Protein AF-A0A0S8APX7-F1 (afdb_monomer_lite)

pLDDT: mean 86.24, std 13.4, range [35.75, 97.31]

Structure (mmCIF, N/CA/C/O backbone):
data_AF-A0A0S8APX7-F1
#
_entry.id   AF-A0A0S8APX7-F1
#
loop_
_atom_site.group_PDB
_atom_site.id
_atom_site.type_symbol
_atom_site.label_atom_id
_atom_site.label_alt_id
_atom_site.label_comp_id
_atom_site.label_asym_id
_atom_site.label_entity_id
_atom_site.label_seq_id
_atom_site.pdbx_PDB_ins_code
_atom_site.Cartn_x
_atom_site.Cartn_y
_atom_site.Cartn_z
_atom_site.occupancy
_atom_site.B_iso_or_equiv
_atom_site.auth_seq_id
_atom_site.auth_comp_id
_atom_site.auth_asym_id
_atom_site.auth_atom_id
_atom_site.pdbx_PDB_model_num
ATOM 1 N N . MET A 1 1 ? -35.422 22.489 63.980 1.00 46.44 1 MET A N 1
ATOM 2 C CA . MET A 1 1 ? -34.048 22.513 63.431 1.00 46.44 1 MET A CA 1
ATOM 3 C C . MET A 1 1 ? -33.989 21.563 62.227 1.00 46.44 1 MET A C 1
ATOM 5 O O . MET A 1 1 ? -33.905 20.361 62.420 1.00 46.44 1 MET A O 1
ATOM 9 N N . LYS A 1 2 ? -34.169 22.060 60.991 1.00 53.81 2 LYS A N 1
ATOM 10 C CA . LYS A 1 2 ? -34.136 21.257 59.746 1.00 53.81 2 LYS A CA 1
ATOM 11 C C . LYS A 1 2 ? -32.898 21.660 58.933 1.00 53.81 2 LYS A C 1
ATOM 13 O O . LYS A 1 2 ? -32.970 22.562 58.115 1.00 53.81 2 LYS A O 1
ATOM 18 N N . ILE A 1 3 ? -31.761 21.029 59.223 1.00 56.72 3 ILE A N 1
ATOM 19 C CA . ILE A 1 3 ? -30.477 21.218 58.523 1.00 56.72 3 ILE A CA 1
ATOM 20 C C . ILE A 1 3 ? -29.998 19.967 57.713 1.00 56.72 3 ILE A C 1
ATOM 22 O O . ILE A 1 3 ? -29.084 20.116 56.905 1.00 56.72 3 ILE A O 1
ATOM 26 N N . PRO A 1 4 ? -30.582 18.740 57.793 1.00 55.66 4 PRO A N 1
ATOM 27 C CA . PRO A 1 4 ? -29.951 17.562 57.170 1.00 55.66 4 PRO A CA 1
ATOM 28 C C . PRO A 1 4 ? -30.129 17.468 55.642 1.00 55.66 4 PRO A C 1
ATOM 30 O O . PRO A 1 4 ? -29.375 16.765 54.967 1.00 55.66 4 PRO A O 1
ATOM 33 N N . THR A 1 5 ? -31.102 18.177 55.066 1.00 59.00 5 THR A N 1
ATOM 34 C CA . THR A 1 5 ? -31.435 18.083 53.636 1.00 59.00 5 THR A CA 1
ATOM 35 C C . THR A 1 5 ? -30.428 18.800 52.739 1.00 59.00 5 THR A C 1
ATOM 37 O O . THR A 1 5 ? -30.063 18.256 51.701 1.00 59.00 5 THR A O 1
ATOM 40 N N . LEU A 1 6 ? -29.904 19.963 53.142 1.00 55.81 6 LEU A N 1
ATOM 41 C CA . LEU A 1 6 ? -28.978 20.744 52.306 1.00 55.81 6 LEU A CA 1
ATOM 42 C C . LEU A 1 6 ? -27.609 20.063 52.125 1.00 55.81 6 LEU A C 1
ATOM 44 O O . LEU A 1 6 ? -27.054 20.069 51.029 1.00 55.81 6 LEU A O 1
ATOM 48 N N . ILE A 1 7 ? -27.084 19.426 53.179 1.00 59.97 7 ILE A N 1
ATOM 49 C CA . ILE A 1 7 ? -25.790 18.720 53.144 1.00 59.97 7 ILE A CA 1
ATOM 50 C C . ILE A 1 7 ? -25.885 17.467 52.261 1.00 59.97 7 ILE A C 1
ATOM 52 O O . ILE A 1 7 ? -24.987 17.183 51.468 1.00 59.97 7 ILE A O 1
ATOM 56 N N . THR A 1 8 ? -26.996 16.735 52.364 1.00 62.19 8 THR A N 1
ATOM 57 C CA . THR A 1 8 ? -27.256 15.525 51.571 1.00 62.19 8 THR A CA 1
ATOM 58 C C . THR A 1 8 ? -27.483 15.862 50.095 1.00 62.19 8 THR A C 1
ATOM 60 O O . THR A 1 8 ? -26.929 15.203 49.220 1.00 62.19 8 THR A O 1
ATOM 63 N N . MET A 1 9 ? -28.206 16.948 49.810 1.00 62.31 9 MET A N 1
ATOM 64 C CA . MET A 1 9 ? -28.468 17.422 48.448 1.00 62.31 9 MET A CA 1
ATOM 65 C C . MET A 1 9 ? -27.189 17.894 47.740 1.00 62.31 9 MET A C 1
ATOM 67 O O . MET A 1 9 ? -26.979 17.565 46.576 1.00 62.31 9 MET A O 1
ATOM 71 N N . ASN A 1 10 ? -26.277 18.563 48.456 1.00 70.50 10 ASN A N 1
ATOM 72 C CA . ASN A 1 10 ? -24.983 18.980 47.906 1.00 70.50 10 ASN A CA 1
ATOM 73 C C . ASN A 1 10 ? -24.053 17.778 47.625 1.00 70.50 10 ASN A C 1
ATOM 75 O O . ASN A 1 10 ? -23.289 17.780 46.665 1.00 70.50 10 ASN A O 1
ATOM 79 N N . ARG A 1 11 ? -24.142 16.704 48.424 1.00 75.19 11 ARG A N 1
ATOM 80 C CA . ARG A 1 11 ? -23.419 15.442 48.167 1.00 75.19 11 ARG A CA 1
ATOM 81 C C . ARG A 1 11 ? -23.955 14.717 46.934 1.00 75.19 11 ARG A C 1
ATOM 83 O O . ARG A 1 11 ? -23.158 14.293 46.104 1.00 75.19 11 ARG A O 1
ATOM 90 N N . ILE A 1 12 ? -25.276 14.624 46.791 1.00 80.31 12 ILE A N 1
ATOM 91 C CA . ILE A 1 12 ? -25.922 14.012 45.620 1.00 80.31 12 ILE A CA 1
ATOM 92 C C . ILE A 1 12 ? -25.586 14.804 44.353 1.00 80.31 12 ILE A C 1
ATOM 94 O O . ILE A 1 12 ? -25.208 14.208 43.349 1.00 80.31 12 ILE A O 1
ATOM 98 N N . TYR A 1 13 ? -25.634 16.137 44.417 1.00 85.00 13 TYR A N 1
ATOM 99 C CA . TYR A 1 13 ? -25.268 16.998 43.293 1.00 85.00 13 TYR A CA 1
ATOM 100 C C . TYR A 1 13 ? -23.803 16.812 42.879 1.00 85.00 13 TYR A C 1
ATOM 102 O O . TYR A 1 13 ? -23.513 16.645 41.699 1.00 85.00 13 TYR A O 1
ATOM 110 N N . ARG A 1 14 ? -22.871 16.748 43.841 1.00 84.12 14 ARG A N 1
ATOM 111 C CA . ARG A 1 14 ? -21.448 16.489 43.553 1.00 84.12 14 ARG A CA 1
ATOM 112 C C . ARG A 1 14 ? -21.227 15.120 42.911 1.00 84.12 14 ARG A C 1
ATOM 114 O O . ARG A 1 14 ? -20.452 15.030 41.968 1.00 84.12 14 ARG A O 1
ATOM 121 N N . ILE A 1 15 ? -21.918 14.080 43.381 1.00 87.88 15 ILE A N 1
ATOM 122 C CA . ILE A 1 15 ? -21.844 12.740 42.778 1.00 87.88 15 ILE A CA 1
ATOM 123 C C . ILE A 1 15 ? -22.405 12.768 41.351 1.00 87.88 15 ILE A C 1
ATOM 125 O O . ILE A 1 15 ? -21.762 12.255 40.442 1.00 87.88 15 ILE A O 1
ATOM 129 N N . ALA A 1 16 ? -23.551 13.416 41.131 1.00 88.19 16 ALA A N 1
ATOM 130 C CA . ALA A 1 16 ? -24.155 13.540 39.806 1.00 88.19 16 ALA A CA 1
ATOM 131 C C . ALA A 1 16 ? -23.246 14.295 38.820 1.00 88.19 16 ALA A C 1
ATOM 133 O O . ALA A 1 16 ? -23.085 13.856 37.685 1.00 88.19 16 ALA A O 1
ATOM 134 N N . VAL A 1 17 ? -22.598 15.378 39.263 1.00 90.00 17 VAL A N 1
ATOM 135 C CA . VAL A 1 17 ? -21.632 16.130 38.446 1.00 90.00 17 VAL A CA 1
ATOM 136 C C . VAL A 1 17 ? -20.416 15.270 38.097 1.00 90.00 17 VAL A C 1
ATOM 138 O O . VAL A 1 17 ? -20.009 15.274 36.942 1.00 90.00 17 VAL A O 1
ATOM 141 N N . ILE A 1 18 ? -19.873 14.501 39.049 1.00 91.31 18 ILE A N 1
ATOM 142 C CA . ILE A 1 18 ? -18.735 13.595 38.802 1.00 91.31 18 ILE A CA 1
ATOM 143 C C . ILE A 1 18 ? -19.106 12.492 37.802 1.00 91.31 18 ILE A C 1
ATOM 145 O O . ILE A 1 18 ? -18.324 12.178 36.909 1.00 91.31 18 ILE A O 1
ATOM 149 N N . LEU A 1 19 ? -20.298 11.905 37.931 1.00 91.50 19 LEU A N 1
ATOM 150 C CA . LEU A 1 19 ? -20.764 10.868 37.007 1.00 91.50 19 LEU A CA 1
ATOM 151 C C . LEU A 1 19 ? -21.004 11.432 35.603 1.00 91.50 19 LEU A C 1
ATOM 153 O O . LEU A 1 19 ? -20.633 10.797 34.618 1.00 91.50 19 LEU A O 1
ATOM 157 N N . TYR A 1 20 ? -21.571 12.636 35.508 1.00 90.81 20 TYR A N 1
ATOM 158 C CA . TYR A 1 20 ? -21.779 13.319 34.234 1.00 90.81 20 TYR A CA 1
ATOM 159 C C . TYR A 1 20 ? -20.450 13.655 33.547 1.00 90.81 20 TYR A C 1
ATOM 161 O O . TYR A 1 20 ? -20.277 13.353 32.369 1.00 90.81 20 TYR A O 1
ATOM 169 N N . THR A 1 21 ? -19.478 14.221 34.270 1.00 84.75 21 THR A N 1
ATOM 170 C CA . THR A 1 21 ? -18.165 14.538 33.689 1.00 84.75 21 THR A CA 1
ATOM 171 C C . THR A 1 21 ? -17.403 13.282 33.279 1.00 84.75 21 THR A C 1
ATOM 173 O O . THR A 1 21 ? -16.819 13.267 32.198 1.00 84.75 21 THR A O 1
ATOM 176 N N . ALA A 1 22 ? -17.456 12.208 34.071 1.00 85.88 22 ALA A N 1
ATOM 177 C CA . ALA A 1 22 ? -16.856 10.926 33.704 1.00 85.88 22 ALA A CA 1
ATOM 178 C C . ALA A 1 22 ? -17.486 10.332 32.431 1.00 85.88 22 ALA A C 1
ATOM 180 O O . ALA A 1 22 ? -16.761 9.853 31.560 1.00 85.88 22 ALA A O 1
ATOM 181 N N . ALA A 1 23 ? -18.813 10.416 32.283 1.00 84.94 23 ALA A N 1
ATOM 182 C CA . ALA A 1 23 ? -19.510 9.960 31.081 1.00 84.94 23 ALA A CA 1
ATOM 183 C C . ALA A 1 23 ? -19.113 10.776 29.840 1.00 84.94 23 ALA A C 1
ATOM 185 O O . ALA A 1 23 ? -18.864 10.203 28.781 1.00 84.94 23 ALA A O 1
ATOM 186 N N . VAL A 1 24 ? -18.986 12.100 29.974 1.00 83.19 24 VAL A N 1
ATOM 187 C CA . VAL A 1 24 ? -18.529 12.972 28.882 1.00 83.19 24 VAL A CA 1
ATOM 188 C C . VAL A 1 24 ? -17.085 12.642 28.483 1.00 83.19 24 VAL A C 1
ATOM 190 O O . VAL A 1 24 ? -16.811 12.480 27.300 1.00 83.19 24 VAL A O 1
ATOM 193 N N . ILE A 1 25 ? -16.171 12.458 29.442 1.00 81.94 25 ILE A N 1
ATOM 194 C CA . ILE A 1 25 ? -14.769 12.086 29.163 1.00 81.94 25 ILE A CA 1
ATOM 195 C C . ILE A 1 25 ? -14.677 10.713 28.475 1.00 81.94 25 ILE A C 1
ATOM 197 O O . ILE A 1 25 ? -13.894 10.542 27.538 1.00 81.94 25 ILE A O 1
ATOM 201 N N . ALA A 1 26 ? -15.503 9.747 28.885 1.00 76.88 26 ALA A N 1
ATOM 202 C CA . ALA A 1 26 ? -15.548 8.426 28.260 1.00 76.88 26 ALA A CA 1
ATOM 203 C C . ALA A 1 26 ? -16.015 8.490 26.792 1.00 76.88 26 ALA A C 1
ATOM 205 O O . ALA A 1 26 ? -15.466 7.783 25.950 1.00 76.88 26 ALA A O 1
ATOM 206 N N . LEU A 1 27 ? -16.960 9.380 26.464 1.00 72.06 27 LEU A N 1
ATOM 207 C CA . LEU A 1 27 ? -17.417 9.599 25.085 1.00 72.06 27 LEU A CA 1
ATOM 208 C C . LEU A 1 27 ? -16.327 10.204 24.185 1.00 72.06 27 LEU A C 1
ATOM 210 O O . LEU A 1 27 ? -16.259 9.860 23.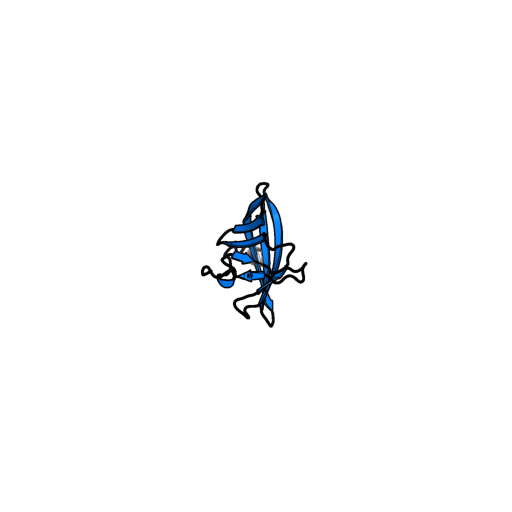009 1.00 72.06 27 LEU A O 1
ATOM 214 N N . PHE A 1 28 ? -15.440 11.043 24.729 1.00 64.75 28 PHE A N 1
ATOM 215 C CA . PHE A 1 28 ? -14.295 11.594 23.988 1.00 64.75 28 PHE A CA 1
ATOM 216 C C . PHE A 1 28 ? -13.119 10.616 23.839 1.00 64.75 28 PHE A C 1
ATOM 218 O O . PHE A 1 28 ? -12.204 10.883 23.065 1.00 64.75 28 PHE A O 1
ATOM 225 N N . SER A 1 29 ? -13.133 9.486 24.553 1.00 59.06 29 SER A N 1
ATOM 226 C CA . SER A 1 29 ? -12.035 8.507 24.545 1.00 59.06 29 SER A CA 1
ATOM 227 C C . SER A 1 29 ? -12.190 7.409 23.485 1.00 59.06 29 SER A C 1
ATOM 229 O O . SER A 1 29 ? -11.312 6.557 23.365 1.00 59.06 29 SER A O 1
ATOM 231 N N . PHE A 1 30 ? -13.253 7.438 22.672 1.00 56.88 30 PHE A N 1
ATOM 232 C CA . PHE A 1 30 ? -13.340 6.654 21.432 1.00 56.88 30 PHE A CA 1
ATOM 233 C C . PHE A 1 30 ? -12.461 7.293 20.342 1.00 56.88 30 PHE A C 1
ATOM 235 O O . PHE A 1 30 ? -12.930 7.716 19.289 1.00 56.88 30 PHE A O 1
ATOM 242 N N . GLY A 1 31 ? -11.163 7.414 20.624 1.00 55.28 31 GLY A N 1
ATOM 243 C CA . GLY A 1 31 ? -10.168 7.757 19.618 1.00 55.28 31 GLY A CA 1
ATOM 244 C C . GLY A 1 31 ? -9.984 6.571 18.680 1.00 55.28 31 GLY A C 1
ATOM 245 O O . GLY A 1 31 ? -9.817 5.443 19.143 1.00 55.28 31 GLY A O 1
ATOM 246 N N . CYS A 1 32 ? -10.038 6.821 17.370 1.00 59.53 32 CYS A N 1
ATOM 247 C CA . CYS A 1 32 ? -9.727 5.829 16.346 1.00 59.53 32 CYS A CA 1
ATOM 248 C C . CYS A 1 32 ? -8.413 5.121 16.693 1.00 59.53 32 CYS A C 1
ATOM 250 O O . CYS A 1 32 ? -7.363 5.760 16.792 1.00 59.53 32 CYS A O 1
ATOM 252 N N . ALA A 1 33 ? -8.470 3.804 16.885 1.00 65.88 33 ALA A N 1
ATOM 253 C CA . ALA A 1 33 ? -7.264 3.000 16.968 1.00 65.88 33 ALA A CA 1
ATOM 254 C C . ALA A 1 33 ? -6.506 3.161 15.644 1.00 65.88 33 ALA A C 1
ATOM 256 O O . ALA A 1 33 ? -7.073 2.918 14.578 1.00 65.88 33 ALA A O 1
ATOM 257 N N . ARG A 1 34 ? -5.247 3.610 15.708 1.00 74.94 34 ARG A N 1
ATOM 258 C CA . ARG A 1 34 ? -4.367 3.597 14.536 1.00 74.94 34 ARG A CA 1
ATOM 259 C C . ARG A 1 34 ? -4.101 2.144 14.182 1.00 74.94 34 ARG A C 1
ATOM 261 O O . ARG A 1 34 ? -3.628 1.390 15.030 1.00 74.94 34 ARG A O 1
ATOM 268 N N . ASN A 1 35 ? -4.425 1.771 12.953 1.00 83.44 35 ASN A N 1
ATOM 269 C CA . ASN A 1 35 ? -4.120 0.452 12.432 1.00 83.44 35 ASN A CA 1
ATOM 270 C C . ASN A 1 35 ? -2.884 0.566 11.545 1.00 83.44 35 ASN A C 1
ATOM 272 O O . ASN A 1 35 ? -2.897 1.315 10.576 1.00 83.44 35 ASN A O 1
ATOM 276 N N . THR A 1 36 ? -1.821 -0.153 11.873 1.00 88.38 36 THR A N 1
ATOM 277 C CA . THR A 1 36 ? -0.597 -0.209 11.057 1.00 88.38 36 THR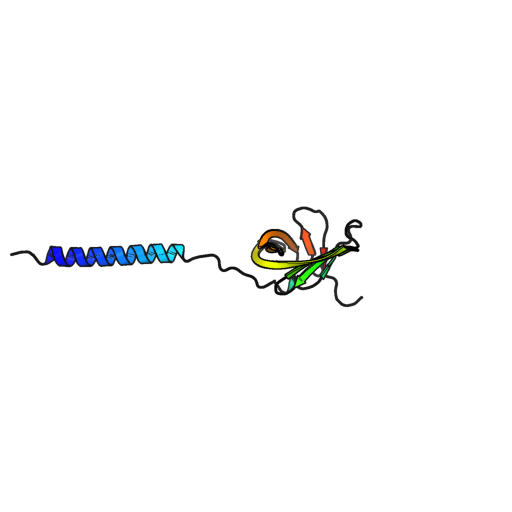 A CA 1
ATOM 278 C C . THR A 1 36 ? -0.377 -1.581 10.439 1.00 88.38 36 THR A C 1
ATOM 280 O O . THR A 1 36 ? 0.580 -1.755 9.694 1.00 88.38 36 THR A O 1
ATOM 283 N N . ASP A 1 37 ? -1.250 -2.546 10.728 1.00 93.31 37 ASP A N 1
ATOM 284 C CA . ASP A 1 37 ? -1.101 -3.908 10.241 1.00 93.31 37 ASP A CA 1
ATOM 285 C C . ASP A 1 37 ? -1.507 -3.961 8.770 1.00 93.31 37 ASP A C 1
ATOM 287 O O . ASP A 1 37 ? -2.690 -3.877 8.419 1.00 93.31 37 ASP A O 1
ATOM 291 N N . VAL A 1 38 ? -0.504 -4.080 7.898 1.00 95.81 38 VAL A N 1
ATOM 292 C CA . VAL A 1 38 ? -0.723 -4.196 6.457 1.00 95.81 38 VAL A CA 1
ATOM 293 C C . VAL A 1 38 ? -1.478 -5.496 6.156 1.00 95.81 38 VAL A C 1
ATOM 295 O O . VAL A 1 38 ? -0.996 -6.575 6.513 1.00 95.81 38 VAL A O 1
ATOM 298 N N . PRO A 1 39 ? -2.647 -5.426 5.488 1.00 95.06 39 PRO A N 1
ATOM 299 C CA . PRO A 1 39 ? -3.412 -6.608 5.106 1.00 95.06 39 PRO A CA 1
ATOM 300 C C . PRO A 1 39 ? -2.579 -7.591 4.279 1.00 95.06 39 PRO A C 1
ATOM 302 O O . PRO A 1 39 ? -1.874 -7.197 3.347 1.00 95.06 39 PRO A O 1
ATOM 305 N N . ALA A 1 40 ? -2.680 -8.882 4.600 1.00 94.69 40 ALA A N 1
ATOM 306 C CA . ALA A 1 40 ? -1.852 -9.928 3.999 1.00 94.69 40 ALA A CA 1
ATOM 307 C C . ALA A 1 40 ? -2.008 -10.008 2.471 1.00 94.69 40 ALA A C 1
ATOM 309 O O . ALA A 1 40 ? -1.050 -10.314 1.757 1.00 94.69 40 ALA A O 1
ATOM 310 N N . GLU A 1 41 ? -3.197 -9.694 1.958 1.00 94.12 41 GLU A N 1
ATOM 311 C CA . GLU A 1 41 ? -3.477 -9.628 0.528 1.00 94.12 41 GLU A CA 1
ATOM 312 C C . GLU A 1 41 ? -2.612 -8.587 -0.206 1.00 94.12 41 GLU A C 1
ATOM 314 O O . GLU A 1 41 ? -2.217 -8.828 -1.351 1.00 94.12 41 GLU A O 1
ATOM 319 N N . LEU A 1 42 ? -2.237 -7.490 0.463 1.00 96.06 42 LEU A N 1
ATOM 320 C CA . LEU A 1 42 ? -1.450 -6.394 -0.109 1.00 96.06 42 LEU A CA 1
ATOM 321 C C . LEU A 1 42 ? 0.060 -6.638 -0.051 1.00 96.06 42 LEU A C 1
ATOM 323 O O . LEU A 1 42 ? 0.780 -6.090 -0.883 1.00 96.06 42 LEU A O 1
ATOM 327 N N . LEU A 1 43 ? 0.538 -7.474 0.876 1.00 95.88 43 LEU A N 1
ATOM 328 C CA . LEU A 1 43 ? 1.969 -7.731 1.067 1.00 95.88 43 LEU A CA 1
ATOM 329 C C . LEU A 1 43 ? 2.642 -8.244 -0.209 1.00 95.88 43 LEU A C 1
ATOM 331 O O . LEU A 1 43 ? 2.158 -9.201 -0.814 1.00 95.88 43 LEU A O 1
ATOM 335 N N . GLY A 1 44 ? 3.782 -7.666 -0.578 1.00 95.25 44 GLY A N 1
ATOM 336 C CA . GLY A 1 44 ? 4.569 -8.037 -1.754 1.00 95.25 44 GLY A CA 1
ATOM 337 C C . GLY A 1 44 ? 4.664 -6.926 -2.798 1.00 95.25 44 GLY A C 1
ATOM 338 O O . GLY A 1 44 ? 4.344 -5.768 -2.535 1.00 95.25 44 GLY A O 1
ATOM 339 N N . VAL A 1 45 ? 5.135 -7.291 -3.993 1.00 96.06 45 VAL A N 1
ATOM 340 C CA . VAL A 1 45 ? 5.452 -6.352 -5.078 1.00 96.06 45 VAL A CA 1
ATOM 341 C C . VAL A 1 45 ? 4.346 -6.337 -6.126 1.00 96.06 45 VAL A C 1
ATOM 343 O O . VAL A 1 45 ? 3.877 -7.381 -6.576 1.00 96.06 45 VAL A O 1
ATOM 346 N N . TRP A 1 46 ? 3.985 -5.139 -6.562 1.00 95.94 46 TRP A N 1
ATOM 347 C CA . TRP A 1 46 ? 2.950 -4.853 -7.541 1.00 95.94 46 TRP A CA 1
ATOM 348 C C . TRP A 1 46 ? 3.542 -4.101 -8.728 1.00 95.94 46 TRP A C 1
ATOM 350 O O . TRP A 1 46 ? 4.295 -3.137 -8.564 1.00 95.94 46 TRP A O 1
ATOM 360 N N . LYS A 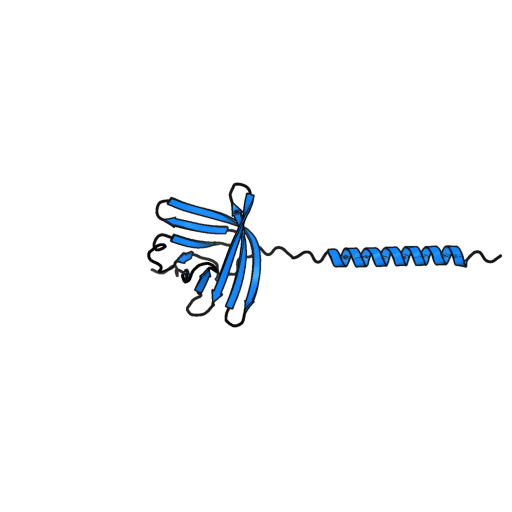1 47 ? 3.177 -4.515 -9.941 1.00 94.94 47 LYS A N 1
ATOM 361 C CA . LYS A 1 47 ? 3.573 -3.861 -11.194 1.00 94.94 47 LYS A CA 1
ATOM 362 C C . LYS A 1 47 ? 2.372 -3.600 -12.077 1.00 94.94 47 LYS A C 1
ATOM 364 O O . LYS A 1 47 ? 1.379 -4.320 -12.028 1.00 94.94 47 LYS A O 1
ATOM 369 N N . THR A 1 48 ? 2.483 -2.592 -12.924 1.00 92.44 48 THR A N 1
ATOM 370 C CA . THR A 1 48 ? 1.488 -2.307 -13.955 1.00 92.44 48 THR A CA 1
ATOM 371 C C . THR A 1 48 ? 2.050 -2.616 -15.341 1.00 92.44 48 THR A C 1
ATOM 373 O O . THR A 1 48 ? 3.253 -2.534 -15.571 1.00 92.44 48 THR A O 1
ATOM 376 N N . ALA A 1 49 ? 1.168 -2.970 -16.276 1.00 89.94 49 ALA A N 1
ATOM 377 C CA . ALA A 1 49 ? 1.522 -3.153 -17.683 1.00 89.94 49 ALA A CA 1
ATOM 378 C C . ALA A 1 49 ? 1.604 -1.819 -18.453 1.00 89.94 49 ALA A C 1
ATOM 380 O O . ALA A 1 49 ? 1.926 -1.813 -19.640 1.00 89.94 49 ALA A O 1
ATOM 381 N N . ALA A 1 50 ? 1.288 -0.693 -17.803 1.00 89.44 50 ALA A N 1
ATOM 382 C CA . ALA A 1 50 ? 1.366 0.625 -18.414 1.00 89.44 50 ALA A CA 1
ATOM 383 C C . ALA A 1 50 ? 2.816 0.927 -18.855 1.00 89.44 50 ALA A C 1
ATOM 385 O O . ALA A 1 50 ? 3.707 0.941 -18.002 1.00 89.44 50 ALA A O 1
ATOM 386 N N . PRO A 1 51 ? 3.078 1.218 -20.148 1.00 87.75 51 PRO A N 1
ATOM 387 C CA . PRO A 1 51 ? 4.442 1.363 -20.671 1.00 87.75 51 PRO A CA 1
ATOM 388 C C . PRO A 1 51 ? 5.287 2.405 -19.931 1.00 87.75 51 PRO A C 1
ATOM 390 O O . PRO A 1 51 ? 6.473 2.196 -19.696 1.00 87.75 51 PRO A O 1
ATOM 393 N N . ASN A 1 52 ? 4.655 3.497 -19.498 1.00 88.25 52 ASN A N 1
ATOM 394 C CA . ASN A 1 52 ? 5.308 4.601 -18.787 1.00 88.25 52 ASN A CA 1
ATOM 395 C C . ASN A 1 52 ? 5.775 4.220 -17.369 1.00 88.25 52 ASN A C 1
ATOM 397 O O . ASN A 1 52 ? 6.492 4.988 -16.735 1.00 88.25 52 ASN A O 1
ATOM 401 N N . TYR A 1 53 ? 5.346 3.059 -16.871 1.00 88.75 53 TYR A N 1
ATOM 402 C CA . TYR A 1 53 ? 5.622 2.547 -15.532 1.00 88.75 53 TYR A CA 1
ATOM 403 C C . TYR A 1 53 ? 6.266 1.152 -15.571 1.00 88.75 53 TYR A C 1
ATOM 405 O O . TYR A 1 53 ? 6.309 0.472 -14.550 1.00 88.75 53 TYR A O 1
ATOM 413 N N . ALA A 1 54 ? 6.770 0.707 -16.728 1.00 87.44 54 ALA A N 1
ATOM 414 C CA . ALA A 1 54 ? 7.308 -0.645 -16.900 1.00 87.44 54 ALA A CA 1
ATOM 415 C C . ALA A 1 54 ? 8.513 -0.950 -15.983 1.00 87.44 54 ALA A C 1
ATOM 417 O O . ALA A 1 54 ? 8.718 -2.096 -15.581 1.00 87.44 54 ALA A O 1
ATOM 418 N N . ASP A 1 55 ? 9.294 0.074 -15.631 1.00 90.88 55 ASP A N 1
ATOM 419 C CA . ASP A 1 55 ? 10.421 0.006 -14.693 1.00 90.88 55 ASP A CA 1
ATOM 420 C C . ASP A 1 55 ? 10.039 0.409 -13.255 1.00 90.88 55 ASP A C 1
ATOM 422 O O . ASP A 1 55 ? 10.902 0.480 -12.378 1.00 90.88 55 ASP A O 1
ATOM 426 N N . ARG A 1 56 ? 8.754 0.669 -12.992 1.00 93.00 56 ARG A N 1
ATOM 427 C CA . ARG A 1 56 ? 8.235 1.089 -11.686 1.00 93.00 56 ARG A CA 1
ATOM 428 C C . ARG A 1 56 ? 7.559 -0.079 -10.989 1.00 93.00 56 ARG A C 1
ATOM 430 O O . ARG A 1 56 ? 7.003 -0.972 -11.624 1.00 93.00 56 ARG A O 1
ATOM 437 N N . HIS A 1 57 ? 7.598 -0.070 -9.666 1.00 95.12 57 HIS A N 1
ATOM 438 C CA . HIS A 1 57 ? 6.856 -1.022 -8.851 1.00 95.12 57 HIS A CA 1
ATOM 439 C C . HIS A 1 57 ? 6.342 -0.342 -7.583 1.00 95.12 57 HIS A C 1
ATOM 441 O O . HIS A 1 57 ? 6.896 0.662 -7.138 1.00 95.12 57 HIS A O 1
ATOM 447 N N . LEU A 1 58 ? 5.280 -0.898 -7.019 1.00 95.44 58 LEU A N 1
ATOM 448 C CA . LEU A 1 58 ? 4.735 -0.532 -5.720 1.00 95.44 58 LEU A CA 1
ATOM 449 C C . LEU A 1 58 ? 4.857 -1.763 -4.831 1.00 95.44 58 LEU A C 1
ATOM 451 O O . LEU A 1 58 ? 4.360 -2.819 -5.205 1.00 95.44 58 LEU A O 1
ATOM 455 N N . ALA A 1 59 ? 5.520 -1.666 -3.689 1.00 96.81 59 ALA A N 1
ATOM 456 C CA . ALA A 1 59 ? 5.637 -2.781 -2.763 1.00 96.81 59 ALA A CA 1
ATOM 457 C C . ALA A 1 59 ? 5.108 -2.408 -1.383 1.00 96.81 59 ALA A C 1
ATOM 459 O O . ALA A 1 59 ? 5.298 -1.285 -0.915 1.00 96.81 59 ALA A O 1
ATOM 460 N N . PHE A 1 60 ? 4.443 -3.369 -0.750 1.00 97.31 60 PHE A N 1
ATOM 461 C CA . PHE A 1 60 ? 3.977 -3.259 0.623 1.00 97.31 60 PHE A CA 1
ATOM 462 C C . PHE A 1 60 ? 4.649 -4.338 1.460 1.00 97.31 60 PHE A C 1
ATOM 464 O O . PHE A 1 60 ? 4.494 -5.529 1.183 1.00 97.31 60 PHE A O 1
ATOM 471 N N . ASP A 1 61 ? 5.335 -3.910 2.510 1.00 95.69 61 ASP A N 1
ATOM 472 C CA . ASP A 1 61 ? 5.828 -4.775 3.577 1.00 95.69 61 ASP A CA 1
ATOM 473 C C . ASP A 1 61 ? 5.053 -4.485 4.864 1.00 95.69 61 ASP A C 1
ATOM 475 O O . ASP A 1 61 ? 4.196 -3.609 4.899 1.00 95.69 61 ASP A O 1
ATOM 479 N N . GLN A 1 62 ? 5.361 -5.193 5.953 1.00 95.44 62 GLN A N 1
ATOM 480 C CA . GLN A 1 62 ? 4.624 -5.075 7.220 1.00 95.44 62 GLN A CA 1
ATOM 481 C C . GLN A 1 62 ? 4.537 -3.646 7.777 1.00 95.44 62 GLN A C 1
ATOM 483 O O . GLN A 1 62 ? 3.575 -3.330 8.467 1.00 95.44 62 GLN A O 1
ATOM 488 N N . SER A 1 63 ? 5.524 -2.798 7.475 1.00 95.00 63 SER A N 1
ATOM 489 C CA . SER A 1 63 ? 5.625 -1.442 8.032 1.00 95.00 63 SER A CA 1
ATOM 490 C C . SER A 1 63 ? 5.945 -0.368 6.995 1.00 95.00 63 SER A C 1
ATOM 492 O O . SER A 1 63 ? 6.045 0.807 7.356 1.00 95.00 63 SER A O 1
ATOM 494 N N . TYR A 1 64 ? 6.137 -0.749 5.728 1.00 95.94 64 TYR A N 1
ATOM 495 C CA . TYR A 1 64 ? 6.670 0.141 4.700 1.00 95.94 64 TYR A CA 1
ATOM 496 C C . TYR A 1 64 ? 5.882 0.077 3.398 1.00 95.94 64 TYR A C 1
ATOM 498 O O . TYR A 1 64 ? 5.404 -0.982 2.990 1.00 95.94 64 TYR A O 1
ATOM 506 N N . ILE A 1 65 ? 5.819 1.226 2.729 1.00 96.56 65 ILE A N 1
ATOM 507 C CA . ILE A 1 65 ? 5.471 1.337 1.313 1.00 96.56 65 ILE A CA 1
ATOM 508 C C . ILE A 1 65 ? 6.757 1.661 0.569 1.00 96.56 65 ILE A C 1
ATOM 510 O O . ILE A 1 65 ? 7.400 2.661 0.885 1.00 96.56 65 ILE A O 1
ATOM 514 N N . THR A 1 66 ? 7.112 0.858 -0.426 1.00 96.56 66 THR A N 1
ATOM 515 C CA . THR A 1 66 ? 8.284 1.096 -1.272 1.00 96.56 66 THR A CA 1
ATOM 516 C C . THR A 1 66 ? 7.847 1.415 -2.696 1.00 96.56 66 THR A C 1
ATOM 518 O O . THR A 1 66 ? 7.064 0.681 -3.304 1.00 96.56 66 THR A O 1
ATOM 521 N N . LEU A 1 67 ? 8.353 2.525 -3.232 1.00 94.75 67 LEU A N 1
ATOM 522 C CA . LEU A 1 67 ? 8.162 2.938 -4.617 1.00 94.75 67 LEU A CA 1
ATOM 523 C C . LEU A 1 67 ? 9.449 2.686 -5.398 1.00 94.75 67 LEU A C 1
ATOM 525 O O . LEU A 1 67 ? 10.476 3.324 -5.161 1.00 94.75 67 LEU A O 1
ATOM 529 N N . GLY A 1 68 ? 9.372 1.786 -6.371 1.00 95.19 68 GLY A N 1
ATOM 530 C CA . GLY A 1 68 ? 10.417 1.580 -7.359 1.00 95.19 68 GLY A CA 1
ATOM 531 C C . GLY A 1 68 ? 10.416 2.697 -8.390 1.00 95.19 68 GLY A C 1
ATOM 532 O O . GLY A 1 68 ? 9.439 2.879 -9.120 1.00 95.19 68 GLY A O 1
ATOM 533 N N . LEU A 1 69 ? 11.531 3.411 -8.491 1.00 93.94 69 LEU A N 1
ATOM 534 C CA . LEU A 1 69 ? 11.739 4.545 -9.386 1.00 93.94 69 LEU A CA 1
ATOM 535 C C . LEU A 1 69 ? 12.643 4.182 -10.581 1.00 93.94 69 LEU A C 1
ATOM 537 O O . LEU A 1 69 ? 13.320 5.049 -11.150 1.00 93.94 69 LEU A O 1
ATOM 541 N N . GLY A 1 70 ? 12.637 2.915 -10.998 1.00 91.69 70 GLY A N 1
ATOM 542 C CA . GLY A 1 70 ? 13.420 2.436 -12.133 1.00 91.69 70 GLY A CA 1
ATOM 543 C C . GLY A 1 70 ? 14.916 2.650 -11.933 1.00 91.69 70 GLY A C 1
ATOM 544 O O . GLY A 1 70 ? 15.472 2.293 -10.899 1.00 91.69 70 GLY A O 1
ATOM 545 N N . ALA A 1 71 ? 15.576 3.281 -12.907 1.00 90.69 71 ALA A N 1
ATOM 546 C CA . ALA A 1 71 ? 17.013 3.569 -12.834 1.00 90.69 71 ALA A CA 1
ATOM 547 C C . ALA A 1 71 ? 17.416 4.497 -11.668 1.00 90.69 71 ALA A C 1
ATOM 549 O O . ALA A 1 71 ? 18.589 4.533 -11.304 1.00 90.69 71 ALA A O 1
ATOM 550 N N . ALA A 1 72 ? 16.468 5.238 -11.082 1.00 91.56 72 ALA A N 1
ATOM 551 C CA . ALA A 1 72 ? 16.723 6.095 -9.925 1.00 91.56 72 ALA A CA 1
ATOM 552 C C . ALA A 1 72 ? 16.746 5.326 -8.587 1.00 91.56 72 ALA A C 1
ATOM 554 O O . ALA A 1 72 ? 16.992 5.935 -7.550 1.00 91.56 72 ALA A O 1
ATOM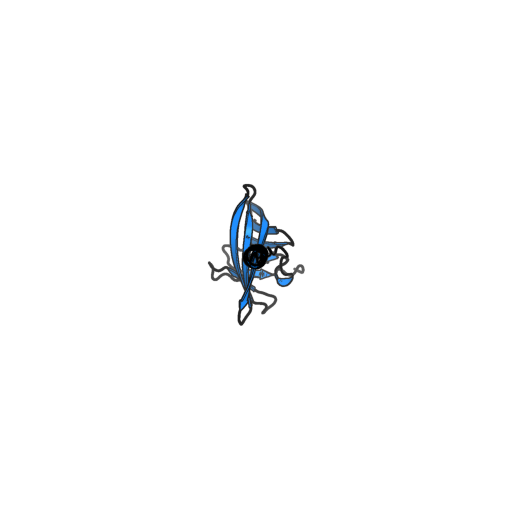 555 N N . GLY A 1 73 ? 16.512 4.009 -8.603 1.00 94.25 73 GLY A N 1
ATOM 55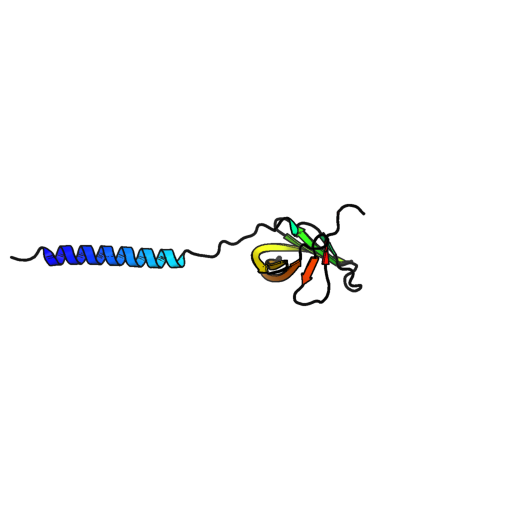6 C CA . GLY A 1 73 ? 16.488 3.166 -7.410 1.00 94.25 73 GLY A CA 1
ATOM 557 C C . GLY A 1 73 ? 15.089 3.042 -6.815 1.00 94.25 73 GLY A C 1
ATOM 558 O O . GLY A 1 73 ? 14.100 2.956 -7.543 1.00 94.25 73 GLY A O 1
ATOM 559 N N . GLU A 1 74 ? 15.008 3.017 -5.491 1.00 95.31 74 GLU A N 1
ATOM 560 C CA . GLU A 1 74 ? 13.765 2.869 -4.737 1.00 95.31 74 GLU A CA 1
ATOM 561 C C . GLU A 1 74 ? 13.738 3.813 -3.535 1.00 95.31 74 GLU A C 1
ATOM 563 O O . GLU A 1 74 ? 14.781 4.236 -3.032 1.00 95.31 74 GLU A O 1
ATOM 568 N N . VAL A 1 75 ? 12.532 4.152 -3.089 1.00 95.06 75 VAL A N 1
ATOM 569 C CA . VAL A 1 75 ? 12.302 4.946 -1.881 1.00 95.06 75 VAL A CA 1
ATOM 570 C C . VAL A 1 75 ? 11.245 4.264 -1.024 1.00 95.06 75 VAL A C 1
ATOM 572 O O . VAL A 1 75 ? 10.207 3.842 -1.535 1.00 95.06 75 VAL A O 1
ATOM 575 N N . SER A 1 76 ? 11.514 4.157 0.275 1.00 95.62 76 SER A N 1
ATOM 576 C CA . SER A 1 76 ? 10.631 3.510 1.244 1.00 95.62 76 SER A CA 1
ATOM 577 C C . SER A 1 76 ? 10.110 4.509 2.268 1.00 95.62 76 SER A C 1
ATOM 579 O O . SER A 1 76 ? 10.862 5.326 2.798 1.00 95.62 76 SER A O 1
ATOM 581 N N . TYR A 1 77 ? 8.826 4.390 2.584 1.00 96.81 77 TYR A N 1
ATOM 582 C CA . TYR A 1 77 ? 8.101 5.257 3.503 1.00 96.81 77 TYR A CA 1
ATOM 583 C C . TYR A 1 77 ? 7.525 4.455 4.663 1.00 96.81 77 TYR A C 1
ATO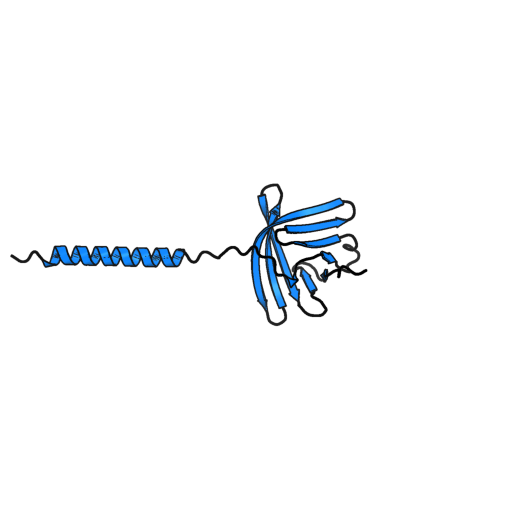M 585 O O . TYR A 1 77 ? 7.021 3.349 4.461 1.00 96.81 77 TYR A O 1
ATOM 593 N N . ILE A 1 78 ? 7.567 5.016 5.873 1.00 95.88 78 ILE A N 1
ATOM 594 C CA . ILE A 1 78 ? 7.042 4.355 7.076 1.00 95.88 78 ILE A CA 1
ATOM 595 C C . ILE A 1 78 ? 5.530 4.547 7.137 1.00 95.88 78 ILE A C 1
ATOM 597 O O . ILE A 1 78 ? 5.049 5.681 7.142 1.00 95.88 78 ILE A O 1
ATOM 601 N N . ILE A 1 79 ? 4.787 3.452 7.272 1.00 96.38 79 ILE A N 1
ATOM 602 C CA . ILE A 1 79 ? 3.334 3.479 7.455 1.00 96.38 79 ILE A CA 1
ATOM 603 C C . ILE A 1 79 ? 3.006 3.928 8.884 1.00 96.38 79 ILE A C 1
ATOM 605 O O . ILE A 1 79 ? 3.531 3.398 9.864 1.00 96.38 79 ILE A O 1
ATOM 609 N N . LYS A 1 80 ? 2.114 4.911 9.012 1.00 95.44 80 LYS A N 1
ATOM 610 C CA . LYS A 1 80 ? 1.636 5.449 10.297 1.00 95.44 80 LYS A CA 1
ATOM 611 C C . LYS A 1 80 ? 0.200 5.066 10.609 1.00 95.44 80 LYS A C 1
ATOM 613 O O . LYS A 1 80 ? -0.158 4.972 11.784 1.00 95.44 80 LYS A O 1
ATOM 618 N N . ASN A 1 81 ? -0.618 4.883 9.579 1.00 95.19 81 ASN A N 1
ATOM 619 C CA . ASN A 1 81 ? -2.002 4.462 9.722 1.00 95.19 81 ASN A CA 1
ATOM 620 C C . ASN A 1 81 ? -2.526 3.875 8.409 1.00 95.19 81 ASN A C 1
ATOM 622 O O . ASN A 1 81 ? -2.084 4.250 7.323 1.00 95.19 81 ASN A O 1
ATOM 626 N N . ILE A 1 82 ? -3.508 2.994 8.524 1.00 95.56 82 ILE A N 1
ATOM 627 C CA . ILE A 1 82 ? -4.205 2.359 7.419 1.00 95.56 82 ILE A CA 1
ATOM 628 C C . ILE A 1 82 ? -5.691 2.437 7.726 1.00 95.56 82 ILE A C 1
ATOM 630 O O . ILE A 1 82 ? -6.191 1.843 8.684 1.00 95.56 82 ILE A O 1
ATOM 634 N N . GLU A 1 83 ? -6.412 3.145 6.872 1.00 95.56 83 GLU A N 1
ATOM 635 C CA . GLU A 1 83 ? -7.863 3.103 6.847 1.00 95.56 83 GLU A CA 1
ATOM 636 C C . GLU A 1 83 ? -8.321 2.150 5.751 1.00 95.56 83 GLU A C 1
ATOM 638 O O . GLU A 1 83 ? -7.745 2.093 4.664 1.00 95.56 83 GLU A O 1
ATOM 643 N N . SER A 1 84 ? -9.376 1.390 6.038 1.00 94.44 84 SER A N 1
ATOM 644 C CA . SER A 1 84 ? -9.997 0.509 5.058 1.00 94.44 84 SER A CA 1
ATOM 645 C C . SER A 1 84 ? -11.512 0.620 5.115 1.00 94.44 84 SER A C 1
ATOM 647 O O . SER A 1 84 ? -12.115 0.790 6.180 1.00 94.44 84 SER A O 1
ATOM 649 N N . ARG A 1 85 ? -12.142 0.525 3.948 1.00 94.62 85 ARG A N 1
ATOM 650 C CA . ARG A 1 85 ? -13.593 0.493 3.802 1.00 94.62 85 ARG A CA 1
ATOM 651 C C . ARG A 1 85 ? -13.963 -0.576 2.788 1.00 94.62 85 ARG A C 1
ATOM 653 O O . ARG A 1 85 ? -13.636 -0.450 1.610 1.00 94.62 85 ARG A O 1
ATOM 660 N N . LYS A 1 86 ? -14.686 -1.600 3.240 1.00 93.94 86 LYS A N 1
ATOM 661 C CA . LYS A 1 86 ? -15.275 -2.599 2.342 1.00 93.94 86 LYS A CA 1
ATOM 662 C C . LYS A 1 86 ? -16.310 -1.948 1.425 1.00 93.94 86 LYS A C 1
ATOM 664 O O . LYS A 1 86 ? -17.086 -1.100 1.871 1.00 93.94 86 LYS A O 1
ATOM 669 N N . GLN A 1 87 ? -16.309 -2.362 0.169 1.00 91.31 87 GLN A N 1
ATOM 670 C CA . GLN A 1 87 ? -17.284 -2.009 -0.860 1.00 91.31 87 GLN A CA 1
ATOM 671 C C . GLN A 1 87 ? -17.764 -3.293 -1.552 1.00 91.31 87 GLN A C 1
ATOM 673 O O . GLN A 1 87 ? -17.307 -4.385 -1.216 1.00 91.31 87 GLN A O 1
ATOM 678 N N . ASP A 1 88 ? -18.695 -3.173 -2.498 1.00 86.06 88 ASP A N 1
ATOM 679 C CA . ASP A 1 88 ? -19.391 -4.329 -3.076 1.00 86.06 88 ASP A CA 1
ATOM 680 C C . ASP A 1 88 ? -18.450 -5.354 -3.733 1.00 86.06 88 ASP A C 1
ATOM 682 O O . ASP A 1 88 ? -18.639 -6.554 -3.537 1.00 86.06 88 ASP A O 1
ATOM 686 N N . SER A 1 89 ? -17.422 -4.913 -4.473 1.00 88.75 89 SER A N 1
ATOM 687 C CA . SER A 1 89 ? -16.490 -5.815 -5.177 1.00 88.75 89 SER A CA 1
ATOM 688 C C . SER A 1 89 ? -15.074 -5.860 -4.594 1.00 88.75 89 SER A C 1
ATOM 690 O O . SER A 1 89 ? -14.194 -6.465 -5.198 1.00 88.75 89 SER A O 1
ATOM 692 N N . GLY A 1 90 ? -14.819 -5.237 -3.440 1.00 94.50 90 GLY A N 1
ATOM 693 C CA . GLY A 1 90 ? -13.447 -5.028 -2.979 1.00 94.50 90 GLY A CA 1
ATOM 694 C C . GLY A 1 90 ? -13.317 -4.135 -1.749 1.00 94.50 90 GLY A C 1
ATOM 695 O O . GLY A 1 90 ? -14.263 -3.949 -0.981 1.00 94.50 90 GLY A O 1
ATOM 696 N N . THR A 1 91 ? -12.126 -3.581 -1.550 1.00 96.25 91 THR A N 1
ATOM 697 C CA . THR A 1 91 ? -11.804 -2.746 -0.387 1.00 96.25 91 THR A CA 1
ATOM 698 C C . THR A 1 91 ? -11.092 -1.478 -0.836 1.00 96.25 91 THR A C 1
ATOM 700 O O . THR A 1 91 ? -10.075 -1.535 -1.519 1.00 96.25 91 THR A O 1
ATOM 703 N N . ALA A 1 92 ? -11.601 -0.320 -0.420 1.00 95.69 92 ALA A N 1
ATOM 704 C CA . ALA A 1 92 ? -10.875 0.937 -0.544 1.00 95.69 92 ALA A CA 1
ATOM 705 C C . ALA A 1 92 ? -9.905 1.077 0.631 1.00 95.69 92 ALA A C 1
ATOM 707 O O . ALA A 1 92 ? -10.335 0.992 1.786 1.00 95.69 92 ALA A O 1
ATOM 708 N N . TYR A 1 93 ? -8.629 1.308 0.336 1.00 96.12 93 TYR A N 1
ATOM 709 C CA . TYR A 1 93 ? -7.591 1.564 1.326 1.00 96.12 93 TYR A CA 1
ATOM 710 C C . TYR A 1 93 ? -7.082 2.998 1.221 1.00 96.12 93 TYR A C 1
ATOM 712 O O . TYR A 1 93 ? -6.905 3.527 0.121 1.00 96.12 93 TYR A O 1
ATOM 720 N N . THR A 1 94 ? -6.782 3.585 2.377 1.00 96.44 94 THR A N 1
ATOM 721 C CA . THR A 1 94 ? -6.010 4.823 2.496 1.00 96.44 94 THR A CA 1
ATOM 722 C C . THR A 1 94 ? -4.857 4.572 3.453 1.00 96.44 94 THR A C 1
ATOM 724 O O . THR A 1 94 ? -5.065 4.354 4.647 1.00 96.44 94 THR A O 1
ATOM 727 N N . PHE A 1 95 ? -3.639 4.598 2.928 1.00 96.12 95 PHE A N 1
ATOM 728 C CA . PHE A 1 95 ? -2.422 4.512 3.719 1.00 96.12 95 PHE A CA 1
ATOM 729 C C . PHE A 1 95 ? -1.921 5.919 4.019 1.00 96.12 95 PHE A C 1
ATOM 731 O O . PHE A 1 95 ? -1.786 6.737 3.109 1.00 96.12 95 PHE A O 1
ATOM 738 N N . TYR A 1 96 ? -1.607 6.166 5.282 1.00 96.06 96 TYR A N 1
ATOM 739 C CA . TYR A 1 96 ? -0.934 7.367 5.759 1.00 96.06 96 TYR A CA 1
ATOM 740 C C . TYR A 1 96 ? 0.507 6.987 6.063 1.00 96.06 96 TYR A C 1
ATOM 742 O O . TYR A 1 96 ? 0.749 6.074 6.862 1.00 96.06 96 TYR A O 1
ATOM 750 N N . TYR A 1 97 ? 1.456 7.653 5.420 1.00 95.69 97 TYR A N 1
ATOM 751 C CA . TYR A 1 97 ? 2.875 7.339 5.534 1.00 95.69 97 TYR A CA 1
ATOM 752 C C . TYR A 1 97 ? 3.708 8.607 5.654 1.00 95.69 97 TYR A C 1
ATOM 754 O O . TYR A 1 97 ? 3.234 9.690 5.329 1.00 95.69 97 TYR A O 1
ATOM 762 N N . VAL A 1 98 ? 4.940 8.463 6.132 1.00 95.56 98 VAL A N 1
ATOM 763 C CA . VAL A 1 98 ? 5.882 9.580 6.258 1.00 95.56 98 VAL A CA 1
ATOM 764 C C . VAL A 1 98 ? 7.166 9.329 5.492 1.00 95.56 98 VAL A C 1
ATOM 766 O O . VAL A 1 98 ? 7.597 8.178 5.347 1.00 95.56 98 VAL A O 1
ATOM 769 N N . ASP A 1 99 ? 7.774 10.413 5.027 1.00 91.69 99 ASP A N 1
ATOM 770 C CA . ASP A 1 99 ? 9.128 10.421 4.480 1.00 91.69 99 ASP A CA 1
ATOM 771 C C . ASP A 1 99 ? 10.196 10.628 5.569 1.00 91.69 99 ASP A C 1
ATOM 773 O O . ASP A 1 99 ? 9.923 10.556 6.771 1.00 91.69 99 ASP A O 1
ATOM 777 N N . SER A 1 100 ? 11.447 10.823 5.145 1.00 87.88 100 SER A N 1
ATOM 778 C CA . SER A 1 100 ? 12.581 11.042 6.048 1.00 87.88 100 SER A CA 1
ATOM 779 C C . SER A 1 100 ? 12.522 12.363 6.817 1.00 87.88 100 SER A C 1
ATOM 781 O O . SER A 1 100 ? 13.248 12.507 7.799 1.00 87.88 100 SER A O 1
ATOM 783 N N . GLU A 1 101 ? 11.704 13.318 6.373 1.00 92.12 101 GLU A N 1
ATOM 784 C CA . GLU A 1 101 ? 11.503 14.623 7.011 1.00 92.12 101 GLU A CA 1
ATOM 785 C C . GLU A 1 101 ? 10.257 14.638 7.918 1.00 92.12 101 GLU A C 1
ATOM 787 O O . GLU A 1 101 ? 9.895 15.682 8.454 1.00 92.12 101 GLU A O 1
ATOM 792 N N . GLU A 1 102 ? 9.638 13.471 8.139 1.00 90.00 102 GLU A N 1
ATOM 793 C CA . GLU A 1 102 ? 8.399 13.284 8.907 1.00 90.00 102 GLU A CA 1
ATOM 794 C C . GLU A 1 102 ? 7.166 13.980 8.303 1.00 90.00 102 GLU A C 1
ATOM 796 O O . GLU A 1 102 ? 6.143 14.115 8.981 1.00 90.00 102 GLU A O 1
ATOM 801 N N . GLU A 1 103 ? 7.215 14.374 7.027 1.00 92.94 103 GLU A N 1
ATOM 802 C CA . GLU A 1 103 ? 6.042 14.912 6.339 1.00 92.94 103 GLU A CA 1
ATOM 803 C C . GLU A 1 103 ? 5.023 13.792 6.084 1.00 92.94 103 GLU A C 1
ATOM 805 O O . GLU A 1 103 ? 5.376 12.705 5.620 1.00 92.94 103 GLU A O 1
ATOM 810 N N . GLU A 1 104 ? 3.751 14.035 6.420 1.00 93.12 104 GLU A N 1
ATOM 811 C CA . GLU A 1 104 ? 2.668 13.064 6.242 1.00 93.12 104 GLU A CA 1
ATOM 812 C C . GLU A 1 104 ? 2.084 13.125 4.827 1.00 93.12 104 GLU A C 1
ATOM 814 O O . GLU A 1 104 ? 1.577 14.148 4.368 1.00 93.12 104 GLU A O 1
ATOM 819 N N . TRP A 1 105 ? 2.065 11.969 4.174 1.00 95.12 105 TRP A N 1
ATOM 820 C CA . TRP A 1 105 ? 1.538 11.759 2.834 1.00 95.12 105 TRP A CA 1
ATOM 821 C C . TRP A 1 105 ? 0.453 10.681 2.838 1.00 95.12 105 TRP A C 1
ATOM 823 O O . TRP A 1 105 ? 0.325 9.887 3.777 1.00 95.12 105 TRP A O 1
ATOM 833 N N . THR A 1 106 ? -0.343 10.639 1.764 1.00 95.31 106 THR A N 1
ATOM 834 C CA . THR A 1 106 ? -1.422 9.654 1.614 1.00 95.31 106 THR A CA 1
ATOM 835 C C . THR A 1 106 ? -1.356 8.914 0.286 1.00 95.31 106 THR A C 1
ATOM 837 O O . THR A 1 106 ? -1.123 9.507 -0.767 1.00 95.31 106 THR A O 1
ATOM 840 N N . LEU A 1 107 ? -1.607 7.605 0.340 1.00 94.50 107 LEU A N 1
ATOM 841 C CA . LEU A 1 107 ? -1.798 6.747 -0.825 1.00 94.50 107 LEU A CA 1
ATOM 842 C C . LEU A 1 107 ? -3.176 6.095 -0.721 1.00 94.50 107 LEU A C 1
ATOM 844 O O . LEU A 1 107 ? -3.417 5.275 0.164 1.00 94.50 107 LEU A O 1
ATOM 848 N N . ALA A 1 108 ? -4.074 6.463 -1.634 1.00 94.75 108 ALA A N 1
ATOM 849 C CA . ALA A 1 108 ? -5.431 5.937 -1.690 1.00 94.75 108 ALA A CA 1
ATOM 850 C C . ALA A 1 108 ? -5.650 5.112 -2.962 1.00 94.75 108 ALA A C 1
ATOM 852 O O . ALA A 1 108 ? -5.345 5.564 -4.073 1.00 94.75 108 ALA A O 1
ATOM 853 N N . PHE A 1 109 ? -6.191 3.909 -2.795 1.00 95.12 109 PHE A N 1
ATOM 854 C CA . PHE A 1 109 ? -6.439 2.981 -3.893 1.00 95.12 109 PHE A CA 1
ATOM 855 C C . PHE A 1 109 ? -7.579 2.014 -3.586 1.00 95.12 109 PHE A C 1
ATOM 857 O O . PHE A 1 109 ? -7.956 1.791 -2.432 1.00 95.12 109 PHE A O 1
ATOM 864 N N . TYR A 1 110 ? -8.111 1.415 -4.643 1.00 95.06 110 TYR A N 1
ATOM 865 C CA . TYR A 1 110 ? -9.067 0.325 -4.565 1.00 95.06 110 TYR A CA 1
ATOM 866 C C . TYR A 1 110 ? -8.366 -1.013 -4.782 1.00 95.06 110 TYR A C 1
ATOM 868 O O . TYR A 1 110 ? -7.578 -1.158 -5.717 1.00 95.06 110 TYR A O 1
ATOM 876 N N . TYR A 1 111 ? -8.657 -1.982 -3.920 1.00 95.50 111 TYR A N 1
ATOM 877 C CA . TYR A 1 111 ? -8.242 -3.368 -4.071 1.00 95.50 111 TYR A CA 1
ATOM 878 C C . TYR A 1 111 ? -9.433 -4.225 -4.494 1.00 95.50 111 TYR A C 1
ATOM 880 O O . TYR A 1 111 ? -10.433 -4.298 -3.776 1.00 95.50 111 TYR A O 1
ATOM 888 N N . GLU A 1 112 ? -9.300 -4.910 -5.624 1.00 94.50 112 GLU A N 1
ATOM 889 C CA . GLU A 1 112 ? -10.260 -5.905 -6.092 1.00 94.50 112 GLU A CA 1
ATOM 890 C C . GLU A 1 112 ? -9.635 -7.304 -5.971 1.00 94.50 112 GLU A C 1
ATOM 892 O O . GLU A 1 112 ? -8.621 -7.561 -6.615 1.00 94.50 112 GLU A O 1
ATOM 897 N N . PRO A 1 113 ? -10.200 -8.230 -5.174 1.00 92.75 113 PRO A N 1
ATOM 898 C CA . PRO A 1 113 ? -9.611 -9.550 -4.932 1.00 92.75 113 PRO A CA 1
ATOM 899 C C . PRO A 1 113 ? -9.713 -10.519 -6.122 1.00 92.75 113 PRO A C 1
ATOM 901 O O . PRO A 1 113 ? -9.197 -11.633 -6.050 1.00 92.75 113 PRO A O 1
ATOM 904 N N . ALA A 1 114 ? -10.393 -10.145 -7.209 1.00 86.19 114 ALA A N 1
ATOM 905 C CA . ALA A 1 114 ? -10.513 -10.987 -8.396 1.00 86.19 114 ALA A CA 1
ATOM 906 C C . ALA A 1 114 ? -9.167 -11.128 -9.137 1.00 86.19 114 ALA A C 1
ATOM 908 O O . ALA A 1 114 ? -8.356 -10.207 -9.142 1.00 86.19 114 ALA A O 1
ATOM 909 N N . ASN A 1 115 ? -8.958 -12.260 -9.824 1.00 78.81 115 ASN A N 1
ATOM 910 C CA . ASN A 1 115 ? -7.791 -12.513 -10.688 1.00 78.81 115 ASN A CA 1
ATOM 911 C C . ASN A 1 115 ? -6.432 -12.274 -9.993 1.00 78.81 115 ASN A C 1
ATOM 913 O O . ASN A 1 115 ? -5.622 -11.489 -10.482 1.00 78.81 115 ASN A O 1
ATOM 917 N N . ASP A 1 116 ? -6.207 -12.929 -8.850 1.00 83.75 116 ASP A N 1
ATOM 918 C CA . ASP A 1 116 ? -4.998 -12.805 -8.009 1.00 83.75 116 ASP A CA 1
ATOM 919 C C . ASP A 1 116 ? -4.791 -11.430 -7.349 1.00 83.75 116 ASP A C 1
ATOM 921 O O . ASP A 1 116 ? -3.754 -11.165 -6.735 1.00 83.75 116 ASP A O 1
ATOM 925 N N . GLY A 1 117 ? -5.815 -10.578 -7.394 1.00 90.88 117 GLY A N 1
ATOM 926 C CA . GLY A 1 117 ? -5.811 -9.269 -6.766 1.00 90.88 117 GLY A CA 1
ATOM 927 C C . GLY A 1 117 ? -5.329 -8.172 -7.709 1.00 90.88 117 GLY A C 1
ATOM 928 O O . GLY A 1 117 ? -4.302 -8.296 -8.378 1.00 90.88 117 GLY A O 1
ATOM 929 N N . LEU A 1 118 ? -6.058 -7.060 -7.718 1.00 94.50 118 LEU A N 1
ATOM 930 C CA . LEU A 1 118 ? -5.757 -5.867 -8.499 1.00 94.50 118 LEU A CA 1
ATOM 931 C C . LEU A 1 118 ? -5.729 -4.643 -7.586 1.00 94.50 118 LEU A C 1
ATOM 933 O O . LEU A 1 118 ? -6.615 -4.476 -6.749 1.00 94.50 118 LEU A O 1
ATOM 937 N N . ILE A 1 119 ? -4.749 -3.764 -7.787 1.00 95.00 119 ILE A N 1
ATOM 938 C CA . ILE A 1 119 ? -4.715 -2.426 -7.190 1.00 95.00 119 ILE A CA 1
ATOM 939 C C . ILE A 1 119 ? -5.019 -1.393 -8.275 1.00 95.00 119 ILE A C 1
ATOM 941 O O . ILE A 1 119 ? -4.382 -1.371 -9.330 1.00 95.00 119 ILE A O 1
ATOM 945 N N . ILE A 1 120 ? -5.983 -0.520 -7.999 1.00 93.12 120 ILE A N 1
ATOM 946 C CA . ILE A 1 120 ? -6.411 0.567 -8.880 1.00 93.12 120 ILE A CA 1
ATOM 947 C C . ILE A 1 120 ? -6.207 1.875 -8.118 1.00 93.12 120 ILE A C 1
ATOM 949 O O . ILE A 1 120 ? -6.876 2.132 -7.116 1.00 93.12 120 ILE A O 1
ATOM 953 N N . LEU A 1 121 ? -5.254 2.694 -8.561 1.00 90.19 121 LEU A N 1
ATOM 954 C CA . LEU A 1 121 ? -4.974 3.980 -7.918 1.00 90.19 121 LEU A CA 1
ATOM 955 C C . LEU A 1 121 ? -6.058 4.998 -8.287 1.00 90.19 121 LEU A C 1
ATOM 957 O O . LEU A 1 121 ? -6.428 5.106 -9.454 1.00 90.19 121 LEU A O 1
ATOM 961 N N . ASN A 1 122 ? -6.515 5.800 -7.320 1.00 77.75 122 ASN A N 1
ATOM 962 C CA . ASN A 1 122 ? -7.627 6.744 -7.520 1.00 77.75 122 ASN A CA 1
ATOM 963 C C . ASN A 1 122 ? -7.382 7.798 -8.622 1.00 77.75 122 ASN A C 1
ATOM 965 O O . ASN A 1 122 ? -8.325 8.436 -9.082 1.00 77.75 122 ASN A O 1
ATOM 969 N N . ASN A 1 123 ? -6.129 8.010 -9.026 1.00 70.94 123 ASN A N 1
ATOM 970 C CA . ASN A 1 123 ? -5.705 9.011 -10.005 1.00 70.94 123 ASN A CA 1
ATOM 971 C C . ASN A 1 123 ? -5.254 8.416 -11.353 1.00 70.94 123 ASN A C 1
ATOM 973 O O . ASN A 1 123 ? -4.679 9.142 -12.164 1.00 70.94 123 ASN A O 1
ATOM 977 N N . SER A 1 124 ? -5.471 7.120 -11.605 1.00 73.81 124 SER A N 1
ATOM 978 C CA . SER A 1 124 ? -5.044 6.490 -12.857 1.00 73.81 124 SER A CA 1
ATOM 979 C C . SER A 1 124 ? -5.972 5.362 -13.297 1.00 73.81 124 SER A C 1
ATOM 981 O O . SER A 1 124 ? -6.475 4.613 -12.470 1.00 73.81 124 SER A O 1
ATOM 983 N N . GLU A 1 125 ? -6.090 5.158 -14.608 1.00 77.50 125 GLU A N 1
ATOM 984 C CA . GLU A 1 125 ? -6.717 3.957 -15.185 1.00 77.50 125 GLU A CA 1
ATOM 985 C C . GLU A 1 125 ? -5.789 2.725 -15.129 1.00 77.50 125 GLU A C 1
ATOM 987 O O . GLU A 1 125 ? -6.130 1.644 -15.608 1.00 77.50 125 GLU A O 1
ATOM 992 N N . ASN A 1 126 ? -4.590 2.873 -14.553 1.00 85.56 126 ASN A N 1
ATOM 993 C CA . ASN A 1 126 ? -3.598 1.813 -14.509 1.00 85.56 126 ASN A CA 1
ATOM 994 C C . ASN A 1 126 ? -3.942 0.802 -13.420 1.00 85.56 126 ASN A C 1
ATOM 996 O O . ASN A 1 126 ? -4.057 1.131 -12.238 1.00 85.56 126 ASN A O 1
ATOM 1000 N N . VAL A 1 127 ? -4.015 -0.455 -13.839 1.00 91.56 127 VAL A N 1
ATOM 1001 C CA . VAL A 1 127 ? -4.177 -1.592 -12.944 1.00 91.56 127 VAL A CA 1
ATOM 1002 C C . VAL A 1 127 ? -2.803 -2.138 -12.580 1.00 91.56 127 VAL A C 1
ATOM 1004 O O . VAL A 1 127 ? -1.949 -2.349 -13.450 1.00 91.56 127 VAL A O 1
ATOM 1007 N N . TRP A 1 128 ? -2.602 -2.374 -11.292 1.00 94.31 128 TRP A N 1
ATOM 1008 C CA . TRP A 1 128 ? -1.399 -2.960 -10.725 1.00 94.31 128 TRP A CA 1
ATOM 1009 C C . TRP A 1 128 ? -1.697 -4.388 -10.283 1.00 94.31 128 TRP A C 1
ATOM 1011 O O . TRP A 1 128 ? -2.691 -4.644 -9.606 1.00 94.31 128 TRP A O 1
ATOM 1021 N N . LYS A 1 129 ? -0.837 -5.318 -10.682 1.00 94.94 129 LYS A N 1
ATOM 1022 C CA . LYS A 1 129 ? -0.951 -6.750 -10.413 1.00 94.94 129 LYS A CA 1
ATOM 1023 C C . LYS A 1 129 ? 0.214 -7.208 -9.563 1.00 94.94 129 LYS A C 1
ATOM 1025 O O . LYS A 1 129 ? 1.338 -6.725 -9.730 1.00 94.94 129 LYS A O 1
ATOM 1030 N N . LYS A 1 130 ? -0.064 -8.157 -8.681 1.00 94.44 130 LYS A N 1
ATOM 1031 C CA . LYS A 1 130 ? 0.950 -8.775 -7.841 1.00 94.44 130 LYS A CA 1
ATOM 1032 C C . LYS A 1 130 ? 1.928 -9.564 -8.708 1.00 94.44 130 LYS A C 1
ATOM 1034 O O . LYS A 1 130 ? 1.513 -10.306 -9.598 1.00 94.44 130 LYS A O 1
ATOM 1039 N N . ILE A 1 131 ? 3.223 -9.402 -8.461 1.00 90.75 131 ILE A N 1
ATOM 1040 C CA . ILE A 1 131 ? 4.234 -10.288 -9.033 1.00 90.75 131 ILE A CA 1
ATOM 1041 C C . ILE A 1 131 ? 4.282 -11.513 -8.133 1.00 90.75 131 ILE A C 1
ATOM 1043 O O . ILE A 1 131 ? 4.684 -11.428 -6.972 1.00 90.75 131 ILE A O 1
ATOM 1047 N N . ASN A 1 132 ? 3.870 -12.656 -8.660 1.00 77.81 132 ASN A N 1
ATOM 1048 C CA . ASN A 1 132 ? 4.139 -13.914 -7.989 1.00 77.81 132 ASN A CA 1
ATOM 1049 C C . ASN A 1 132 ? 5.649 -14.166 -8.083 1.00 77.81 132 ASN A C 1
ATOM 1051 O O . ASN A 1 132 ? 6.198 -14.146 -9.182 1.00 77.81 132 ASN A O 1
ATOM 1055 N N . SER A 1 133 ? 6.329 -14.371 -6.952 1.00 53.16 133 SER A N 1
ATOM 1056 C CA . SER A 1 133 ? 7.732 -14.804 -6.925 1.00 53.16 133 SER A CA 1
ATOM 1057 C C . SER A 1 133 ? 7.842 -16.187 -7.582 1.00 53.16 133 SER A C 1
ATOM 1059 O O . SER A 1 133 ? 7.738 -17.206 -6.903 1.00 53.16 133 SER A O 1
ATOM 1061 N N . GLY A 1 134 ? 7.956 -16.229 -8.910 1.00 50.94 134 GLY A N 1
ATOM 1062 C CA . GLY A 1 134 ? 7.879 -17.463 -9.689 1.00 50.94 134 GLY A CA 1
ATOM 1063 C C . GLY A 1 134 ? 8.072 -17.321 -11.203 1.00 50.94 134 GLY A C 1
ATOM 1064 O O . GLY A 1 134 ? 7.717 -18.260 -11.910 1.00 50.94 134 GLY A O 1
ATOM 1065 N N . GLU A 1 135 ? 8.631 -16.211 -11.696 1.00 35.75 135 GLU A N 1
ATOM 1066 C CA . GLU A 1 135 ? 9.154 -16.080 -13.071 1.00 35.75 135 GLU A CA 1
ATOM 1067 C C . GLU A 1 135 ? 10.568 -15.494 -13.068 1.00 35.75 135 GLU A C 1
ATOM 1069 O O . GLU A 1 135 ? 10.804 -14.524 -12.308 1.00 35.75 135 GLU A O 1
#

Radius of gyration: 25.35 Å; chains: 1; bounding box: 51×40×84 Å

Foldseek 3Di:
DPDPVVVVVVVVVVVVVVVVVVVVVVVVPPDDDFDQADDPLQAAKKAWPPPVQRQWIWHDDRFWIKIGPGPVGIAIWGWGGKDWDDDDQFIWIKTWTAHPVRDIDIWIWTWGPPPSIWTGGPPDPIIIHGDDPPD

Sequence (135 aa):
MKIPTLITMNRIYRIAVILYTAAVIALFSFGCARNTDVPAELLGVWKTAAPNYADRHLAFDQSYITLGLGAAGEVSYIIKNIESRKQDSGTAYTFYYVDSEEEEWTLAFYYEPANDGLIILNNSENVWKKINSGE

Secondary structure (DSSP, 8-state):
---HHHHHHHHHHHHHHHHHHHHHHHHHT-PPPPP----TTT-EEEEE--GGGTTEEEEE-SSEEEEEEGGG-EEEEEEEEEEEEEETTEEEEEEEEE-TT--EEEEEEEEE-STT-EEEETT-S-EEEE--S--